Protein AF-A0A8F9RJJ6-F1 (afdb_monomer_lite)

Radius of gyration: 15.93 Å; chains: 1; bounding box: 39×35×40 Å

Sequence (168 aa):
MYDYKKVDDFIEKAEKISKEKNREEAFDLITSDLASLDKKYLNECIGALNFIQYEKTLEWIEENCEKITDISLSWGHLAAVSKFDWQRAEKWLDSKRPLSLVALDALDFCTTKGARLNQSLMMRKIRPSLLNNPGEEIIAVKISQYQLIDNTPRVKKVVDKIIQSIFN

pLDDT: mean 91.93, std 7.29, range [60.22, 98.0]

Secondary structure (DSSP, 8-state):
---HHHHHHHHHHHHHHHHHS-HHHHHHHHHHHHHTS-GGGHHHHGGGGGGT--THHHHHHHHHGGG-SS--HHHHHHHHHTT-BHHHHHHHHHS-TTHHHHHHHHHHHHH--S--TTS-HHHHHH----BT---HHHHHHHHHHHHHH---HHHHHHHHHHHHHHH-

Foldseek 3Di:
DDDVVVLVVLLVVLLVLLVPDALVSSVVVNVVVLVPDDLVCNLSNVLSNLSNLALVVLVVCVVPQVVHPDHDLSLLVNCLSNQAADVLLLVQLVDDPPSVVSSLSVLLQALADDDPPVDDPSSVVSSGHHHPDPALVVVLVSLVVSCVVVVDPSSVVSSVSSNVSSPD

Structure (mmCIF, N/CA/C/O backbone):
data_AF-A0A8F9RJJ6-F1
#
_entry.id   AF-A0A8F9RJJ6-F1
#
loop_
_atom_site.group_PDB
_atom_site.id
_atom_site.type_symbol
_atom_site.label_atom_id
_atom_site.label_alt_id
_atom_site.label_comp_id
_atom_site.label_asym_id
_atom_site.label_entity_id
_atom_site.label_seq_id
_atom_site.pdbx_PDB_ins_code
_atom_site.Cartn_x
_atom_site.Cartn_y
_atom_site.Cartn_z
_atom_site.occupancy
_atom_site.B_iso_or_equiv
_atom_site.auth_seq_id
_atom_site.auth_comp_id
_atom_site.auth_asym_id
_atom_site.auth_atom_id
_atom_site.pdbx_PDB_model_num
ATOM 1 N N . MET A 1 1 ? 20.858 -16.873 2.637 1.00 79.88 1 MET A N 1
ATOM 2 C CA . MET A 1 1 ? 21.443 -15.541 2.901 1.00 79.88 1 MET A CA 1
ATOM 3 C C . MET A 1 1 ? 20.593 -14.481 2.206 1.00 79.88 1 MET A C 1
ATOM 5 O O . MET A 1 1 ? 20.020 -14.783 1.158 1.00 79.88 1 MET A O 1
ATOM 9 N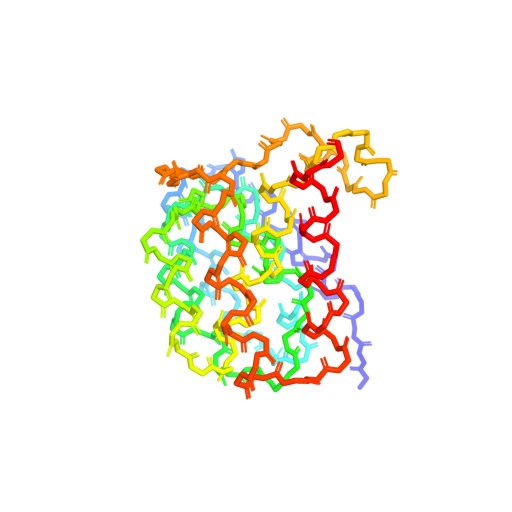 N . TYR A 1 2 ? 20.412 -13.316 2.830 1.00 87.12 2 TYR A N 1
ATOM 10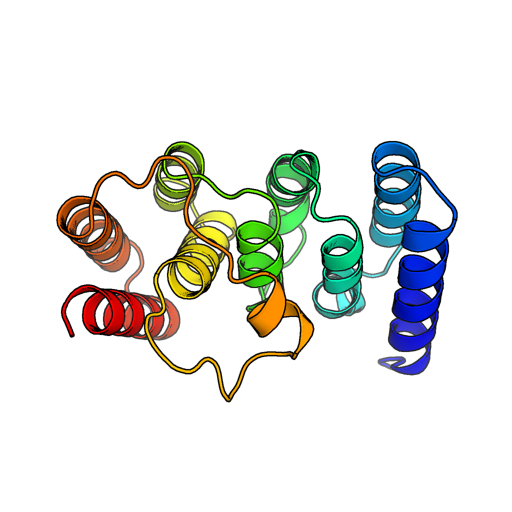 C CA . TYR A 1 2 ? 19.767 -12.158 2.204 1.00 87.12 2 TYR A CA 1
ATOM 11 C C . TYR A 1 2 ? 20.809 -11.427 1.352 1.00 87.12 2 TYR A C 1
ATOM 13 O O . TYR A 1 2 ? 21.955 -11.310 1.780 1.00 87.12 2 TYR A O 1
ATOM 21 N N . ASP A 1 3 ? 20.427 -10.992 0.155 1.00 92.94 3 ASP A N 1
ATOM 22 C CA . ASP A 1 3 ? 21.331 -10.331 -0.791 1.00 92.94 3 ASP A CA 1
ATOM 23 C C . ASP A 1 3 ? 20.836 -8.906 -1.031 1.00 92.94 3 ASP A C 1
ATOM 25 O O . ASP A 1 3 ? 19.852 -8.701 -1.738 1.00 92.94 3 ASP A O 1
ATOM 29 N N . TYR A 1 4 ? 21.493 -7.941 -0.390 1.00 91.81 4 TYR A N 1
ATOM 30 C CA . TYR A 1 4 ? 21.150 -6.526 -0.520 1.00 91.81 4 TYR A CA 1
ATOM 31 C C . TYR A 1 4 ? 21.459 -5.990 -1.916 1.00 91.81 4 TYR A C 1
ATOM 33 O O . TYR A 1 4 ? 20.679 -5.203 -2.440 1.00 91.81 4 TYR A O 1
ATOM 41 N N . LYS A 1 5 ? 22.518 -6.493 -2.563 1.00 94.00 5 LYS A N 1
ATOM 42 C CA . LYS A 1 5 ? 22.880 -6.073 -3.916 1.00 94.00 5 LYS A CA 1
ATOM 43 C C . LYS A 1 5 ? 21.772 -6.420 -4.907 1.00 94.00 5 LYS A C 1
ATOM 45 O O . LYS A 1 5 ? 21.449 -5.619 -5.770 1.00 94.00 5 LYS A O 1
ATOM 50 N N . LYS A 1 6 ? 21.126 -7.577 -4.733 1.00 94.25 6 LYS A N 1
ATOM 51 C CA . LYS A 1 6 ? 19.969 -7.964 -5.553 1.00 94.25 6 LYS A CA 1
ATOM 52 C C . LYS A 1 6 ? 18.814 -6.959 -5.459 1.00 94.25 6 LYS A C 1
ATOM 54 O O . LYS A 1 6 ? 18.123 -6.754 -6.452 1.00 94.25 6 LYS A O 1
ATOM 59 N N . VAL A 1 7 ? 18.587 -6.364 -4.287 1.00 94.06 7 VAL A N 1
ATOM 60 C CA . VAL A 1 7 ? 17.561 -5.325 -4.109 1.00 94.06 7 VAL A CA 1
ATOM 61 C C . VAL A 1 7 ? 17.995 -4.037 -4.799 1.00 94.06 7 VAL A C 1
ATOM 63 O O . VAL A 1 7 ? 17.214 -3.483 -5.565 1.00 94.06 7 VAL A O 1
ATOM 66 N N . ASP A 1 8 ? 19.234 -3.598 -4.584 1.00 93.69 8 ASP A N 1
ATOM 67 C CA . ASP A 1 8 ? 19.759 -2.372 -5.194 1.00 93.69 8 ASP A CA 1
ATOM 68 C C . ASP A 1 8 ? 19.732 -2.456 -6.731 1.00 93.69 8 ASP A C 1
ATOM 70 O O . ASP A 1 8 ? 19.137 -1.597 -7.384 1.00 93.69 8 ASP A O 1
ATOM 74 N N . ASP A 1 9 ? 20.242 -3.554 -7.300 1.00 96.12 9 ASP A N 1
ATOM 75 C CA . ASP A 1 9 ? 20.232 -3.829 -8.742 1.00 96.12 9 ASP A CA 1
ATOM 76 C C . ASP A 1 9 ? 18.792 -3.813 -9.305 1.00 96.12 9 ASP A C 1
ATOM 78 O O . ASP A 1 9 ? 18.543 -3.334 -10.416 1.00 96.12 9 ASP A O 1
ATOM 82 N N . PHE A 1 10 ? 17.816 -4.321 -8.539 1.00 96.69 10 PHE A N 1
ATOM 83 C CA . PHE A 1 10 ? 16.404 -4.300 -8.924 1.00 96.69 10 PHE A CA 1
ATOM 84 C C . PHE A 1 10 ? 15.843 -2.875 -8.954 1.00 96.69 10 PHE A C 1
ATOM 86 O O . PHE A 1 10 ? 15.181 -2.491 -9.922 1.00 96.69 10 PHE A O 1
ATOM 93 N N . ILE A 1 11 ? 16.097 -2.085 -7.907 1.00 95.12 11 ILE A N 1
ATOM 94 C CA . ILE A 1 11 ? 15.610 -0.706 -7.802 1.00 95.12 11 ILE A CA 1
ATOM 95 C C . ILE A 1 11 ? 16.218 0.164 -8.908 1.00 95.12 11 ILE A C 1
ATOM 97 O O . ILE A 1 11 ? 15.480 0.901 -9.563 1.00 95.12 11 ILE A O 1
ATOM 101 N N . GLU A 1 12 ? 17.519 0.035 -9.179 1.00 95.50 12 GLU A N 1
ATOM 102 C CA . GLU A 1 12 ? 18.195 0.751 -10.268 1.00 95.50 12 GLU A CA 1
ATOM 103 C C . GLU A 1 12 ? 17.607 0.389 -11.640 1.00 95.50 12 GLU A C 1
ATOM 105 O O . GLU A 1 12 ? 17.311 1.271 -12.457 1.00 95.50 12 GLU A O 1
ATOM 110 N N . LYS A 1 13 ? 17.374 -0.909 -11.890 1.00 97.00 13 LYS A N 1
ATOM 111 C CA . LYS A 1 13 ? 16.722 -1.383 -13.118 1.00 97.00 13 LYS A CA 1
ATOM 112 C C . LYS A 1 13 ? 15.322 -0.786 -13.266 1.00 97.00 13 LYS A C 1
ATOM 114 O O . LYS A 1 13 ? 14.983 -0.295 -14.344 1.00 97.00 13 LYS A O 1
ATOM 119 N N . ALA A 1 14 ? 14.514 -0.814 -12.210 1.00 96.56 14 ALA A N 1
ATOM 120 C CA . ALA A 1 14 ? 13.155 -0.289 -12.243 1.00 96.56 14 ALA A CA 1
ATOM 121 C C . ALA A 1 14 ? 13.121 1.230 -12.461 1.00 96.56 14 ALA A C 1
ATOM 123 O O . ALA A 1 14 ? 12.316 1.721 -13.254 1.00 96.56 14 ALA A O 1
ATOM 124 N N . GLU A 1 15 ? 14.027 1.977 -11.826 1.00 95.25 15 GLU A N 1
ATOM 125 C CA . GLU A 1 15 ? 14.146 3.417 -12.051 1.00 95.25 15 GLU A CA 1
ATOM 126 C C . GLU A 1 15 ? 14.477 3.710 -13.521 1.00 95.25 15 GLU A C 1
ATOM 128 O O . GLU A 1 15 ? 13.851 4.573 -14.140 1.00 95.25 15 GLU A O 1
ATOM 133 N N . LYS A 1 16 ? 15.408 2.955 -14.118 1.00 96.81 16 LYS A N 1
ATOM 134 C CA . LYS A 1 16 ? 15.741 3.076 -15.543 1.00 96.81 16 LYS A CA 1
ATOM 135 C C . LYS A 1 16 ? 14.534 2.783 -16.439 1.00 96.81 16 LYS A C 1
ATOM 137 O O . LYS A 1 16 ? 14.208 3.604 -17.295 1.00 96.81 16 LYS A O 1
ATOM 142 N N . ILE A 1 17 ? 13.833 1.670 -16.204 1.00 97.56 17 ILE A N 1
ATOM 143 C CA . ILE A 1 17 ? 12.626 1.298 -16.962 1.00 97.56 17 ILE A CA 1
ATOM 144 C C . ILE A 1 17 ? 11.584 2.420 -16.898 1.00 97.56 17 ILE A C 1
ATOM 146 O O . ILE A 1 17 ? 11.037 2.799 -17.931 1.00 97.56 17 ILE A O 1
ATOM 150 N N . SER A 1 18 ? 11.361 3.004 -15.717 1.00 95.31 18 SER A N 1
ATOM 151 C CA . SER A 1 18 ? 10.373 4.076 -15.532 1.00 95.31 18 SER A CA 1
ATOM 152 C C . SER A 1 18 ? 10.689 5.362 -16.308 1.00 95.31 18 SER A C 1
ATOM 154 O O . SER A 1 18 ? 9.781 6.137 -16.599 1.00 95.31 18 SER A O 1
ATOM 156 N N . LYS A 1 19 ? 11.964 5.593 -16.653 1.00 95.31 19 LYS A N 1
ATOM 157 C CA . LYS A 1 19 ? 12.415 6.750 -17.443 1.00 95.31 19 LYS A CA 1
ATOM 158 C C . LYS A 1 19 ? 12.384 6.484 -18.947 1.00 95.31 19 LYS A C 1
ATOM 160 O O . LYS A 1 19 ? 12.221 7.421 -19.721 1.00 95.31 19 LYS A O 1
ATOM 165 N N . GLU A 1 20 ? 12.585 5.235 -19.360 1.00 97.19 20 GLU A N 1
ATOM 166 C CA . GLU A 1 20 ? 12.726 4.854 -20.773 1.00 97.19 20 GLU A CA 1
ATOM 167 C C . GLU A 1 20 ? 11.414 4.396 -21.415 1.00 97.19 20 GLU A C 1
ATOM 169 O O . GLU A 1 20 ? 11.281 4.429 -22.640 1.00 97.19 20 GLU A O 1
ATOM 174 N N . LYS A 1 21 ? 10.460 3.927 -20.608 1.00 96.56 21 LYS A N 1
ATOM 175 C CA . LYS A 1 21 ? 9.197 3.343 -21.064 1.00 96.56 21 LYS A CA 1
ATOM 176 C C . LYS A 1 21 ? 8.017 4.223 -20.692 1.00 96.56 21 LYS A C 1
ATOM 178 O O . LYS A 1 21 ? 8.080 5.026 -19.763 1.00 96.56 21 LYS A O 1
ATOM 183 N N . ASN A 1 22 ? 6.913 4.057 -21.419 1.00 96.19 22 ASN A N 1
ATOM 184 C CA . ASN A 1 22 ? 5.656 4.642 -20.975 1.00 96.19 22 ASN A CA 1
ATOM 185 C C . ASN A 1 22 ? 5.162 3.934 -19.701 1.00 96.19 22 ASN A C 1
ATOM 187 O O . ASN A 1 22 ? 5.632 2.861 -19.326 1.00 96.19 22 ASN A O 1
ATOM 191 N N . ARG A 1 23 ? 4.199 4.566 -19.032 1.00 94.31 23 ARG A N 1
ATOM 192 C CA . ARG A 1 23 ? 3.710 4.160 -17.713 1.00 94.31 23 ARG A CA 1
ATOM 193 C C . ARG A 1 23 ? 3.179 2.721 -17.660 1.00 94.31 23 ARG A C 1
ATOM 195 O O . ARG A 1 23 ? 3.413 2.038 -16.671 1.00 94.31 23 ARG A O 1
ATOM 202 N N . GLU A 1 24 ? 2.465 2.288 -18.696 1.00 96.56 24 GLU A N 1
ATOM 203 C CA . GLU A 1 24 ? 1.861 0.952 -18.760 1.00 96.56 24 GLU A CA 1
ATOM 204 C C . GLU A 1 24 ? 2.923 -0.118 -19.026 1.00 96.56 24 GLU A C 1
ATOM 206 O O . GLU A 1 24 ? 3.050 -1.054 -18.245 1.00 96.56 24 GLU A O 1
ATOM 211 N N . GLU A 1 25 ? 3.780 0.088 -20.029 1.00 97.12 25 GLU A N 1
ATOM 212 C CA . GLU A 1 25 ? 4.895 -0.824 -20.316 1.00 97.12 25 GLU A CA 1
ATOM 213 C C . GLU A 1 25 ? 5.854 -0.963 -19.126 1.00 97.12 25 GLU A C 1
ATOM 215 O O . GLU A 1 25 ? 6.307 -2.062 -18.807 1.00 97.12 25 GLU A O 1
ATOM 220 N N . ALA A 1 26 ? 6.171 0.148 -18.452 1.00 97.62 26 ALA A N 1
ATOM 221 C CA . ALA A 1 26 ? 7.017 0.131 -17.264 1.00 97.62 26 ALA A CA 1
ATOM 222 C C . ALA A 1 26 ? 6.389 -0.701 -16.140 1.00 97.62 26 ALA A C 1
ATOM 224 O O . ALA A 1 26 ? 7.084 -1.476 -15.481 1.00 97.62 26 ALA A O 1
ATOM 225 N N . PHE A 1 27 ? 5.081 -0.543 -15.928 1.00 97.56 27 PHE A N 1
ATOM 226 C CA . PHE A 1 27 ? 4.338 -1.279 -14.916 1.00 97.56 27 PHE A CA 1
ATOM 227 C C . PHE A 1 27 ? 4.340 -2.779 -15.199 1.00 97.56 27 PHE A C 1
ATOM 229 O O . PHE A 1 27 ? 4.682 -3.558 -14.310 1.00 97.56 27 PHE A O 1
ATOM 236 N N . ASP A 1 28 ? 4.042 -3.180 -16.432 1.00 97.62 28 ASP A N 1
ATOM 237 C CA . ASP A 1 28 ? 4.000 -4.590 -16.819 1.00 97.62 28 ASP A CA 1
ATOM 238 C C . ASP A 1 28 ? 5.375 -5.257 -16.655 1.00 97.62 28 ASP A C 1
ATOM 240 O O . ASP A 1 28 ? 5.485 -6.345 -16.087 1.00 97.62 28 ASP A O 1
ATOM 244 N N . LEU A 1 29 ? 6.453 -4.580 -17.068 1.00 97.88 29 LEU A N 1
ATOM 245 C CA . LEU A 1 29 ? 7.817 -5.093 -16.911 1.00 97.88 29 LEU A CA 1
ATOM 246 C C . LEU A 1 29 ? 8.216 -5.239 -15.437 1.00 97.88 29 LEU A C 1
ATOM 248 O O . LEU A 1 29 ? 8.705 -6.293 -15.030 1.00 97.88 29 LEU A O 1
ATOM 252 N N . ILE A 1 30 ? 7.994 -4.200 -14.627 1.00 97.69 30 ILE A N 1
ATOM 253 C CA . ILE A 1 30 ? 8.402 -4.205 -13.216 1.00 97.69 30 ILE A CA 1
ATOM 254 C C . ILE A 1 30 ? 7.569 -5.212 -12.418 1.00 97.69 30 ILE A C 1
ATOM 256 O O . ILE A 1 30 ? 8.123 -5.946 -11.604 1.00 97.69 30 ILE A O 1
ATOM 260 N N . THR A 1 31 ? 6.258 -5.303 -12.653 1.00 97.12 31 THR A N 1
ATOM 261 C CA . THR A 1 31 ? 5.402 -6.284 -11.963 1.00 97.12 31 THR A CA 1
ATOM 262 C C . THR A 1 31 ? 5.707 -7.722 -12.378 1.00 97.12 31 THR A C 1
ATOM 264 O O . THR A 1 31 ? 5.705 -8.604 -11.516 1.00 97.12 31 THR A O 1
ATOM 267 N N . SER A 1 32 ? 6.051 -7.965 -13.647 1.00 96.75 32 SER A N 1
ATOM 268 C CA . SER A 1 32 ? 6.556 -9.265 -14.106 1.00 96.75 32 SER A CA 1
ATOM 269 C C . SER A 1 32 ? 7.863 -9.639 -13.404 1.00 96.75 32 SER A C 1
ATOM 271 O O . SER A 1 32 ? 8.019 -10.773 -12.947 1.00 96.75 32 SER A O 1
ATOM 273 N N . ASP A 1 33 ? 8.796 -8.692 -13.268 1.00 96.12 33 ASP A N 1
ATOM 274 C CA . ASP A 1 33 ? 10.039 -8.928 -12.534 1.00 96.12 33 ASP A CA 1
ATOM 275 C C . ASP A 1 33 ? 9.758 -9.206 -11.043 1.00 96.12 33 ASP A C 1
ATOM 277 O O . ASP A 1 33 ? 10.296 -10.170 -10.496 1.00 96.12 33 ASP A O 1
ATOM 281 N N . LEU A 1 34 ? 8.874 -8.433 -10.392 1.00 95.56 34 LEU A N 1
ATOM 282 C CA . LEU A 1 34 ? 8.456 -8.653 -8.996 1.00 95.56 34 LEU A CA 1
ATOM 283 C C . LEU A 1 34 ? 7.855 -10.047 -8.785 1.00 95.56 34 LEU A C 1
ATOM 285 O O . LEU A 1 34 ? 8.153 -10.694 -7.783 1.00 95.56 34 LEU A O 1
ATOM 289 N N . ALA A 1 35 ? 7.039 -10.529 -9.725 1.00 93.12 35 ALA A N 1
ATOM 290 C CA . ALA A 1 35 ? 6.418 -11.850 -9.651 1.00 93.12 35 ALA A CA 1
ATOM 291 C C . ALA A 1 35 ? 7.443 -13.000 -9.683 1.00 93.12 35 ALA A C 1
ATOM 293 O O . ALA A 1 35 ? 7.158 -14.088 -9.183 1.00 93.12 35 ALA A O 1
ATOM 294 N N . SER A 1 36 ? 8.634 -12.758 -10.240 1.00 92.75 36 SER A N 1
ATOM 295 C CA . SER A 1 36 ? 9.733 -13.729 -10.292 1.00 92.75 36 SER A CA 1
ATOM 296 C C . SER A 1 36 ? 10.634 -13.724 -9.048 1.00 92.75 36 SER A C 1
ATOM 298 O O . SER A 1 36 ? 11.478 -14.609 -8.893 1.00 92.75 36 SER A O 1
ATOM 300 N N . LEU A 1 37 ? 10.488 -12.735 -8.157 1.00 92.00 37 LEU A N 1
ATOM 301 C CA . LEU A 1 37 ? 11.311 -12.622 -6.956 1.00 92.00 37 LEU A CA 1
ATOM 302 C C . LEU A 1 37 ? 10.889 -13.614 -5.869 1.00 92.00 37 LEU A C 1
ATOM 304 O O . LEU A 1 37 ? 9.708 -13.880 -5.644 1.00 92.00 37 LEU A O 1
ATOM 308 N N . ASP A 1 38 ? 11.872 -14.076 -5.092 1.00 90.38 38 ASP A N 1
ATOM 309 C CA . ASP A 1 38 ? 11.576 -14.738 -3.825 1.00 90.38 38 ASP A CA 1
ATOM 310 C C . ASP A 1 38 ? 10.827 -13.770 -2.901 1.00 90.38 38 ASP A C 1
ATOM 312 O O . ASP A 1 38 ? 11.235 -12.618 -2.728 1.00 90.38 38 ASP A O 1
ATOM 316 N N . LYS A 1 39 ? 9.805 -14.278 -2.205 1.00 88.12 39 LYS A N 1
ATOM 317 C CA . LYS A 1 39 ? 8.964 -13.503 -1.273 1.00 88.12 39 LYS A CA 1
ATOM 318 C C . LYS A 1 39 ? 9.754 -12.666 -0.265 1.00 88.12 39 LYS A C 1
ATOM 320 O O . LYS A 1 39 ? 9.311 -11.587 0.109 1.00 88.12 39 LYS A O 1
ATOM 325 N N . LYS A 1 40 ? 10.927 -13.153 0.155 1.00 89.81 40 LYS A N 1
ATOM 326 C CA . LYS A 1 40 ? 11.804 -12.477 1.122 1.00 89.81 40 LYS A CA 1
ATOM 327 C C . LYS A 1 40 ? 12.343 -11.123 0.644 1.00 89.81 40 LYS A C 1
ATOM 329 O O . LYS A 1 40 ? 12.828 -10.396 1.488 1.00 89.81 40 LYS A O 1
ATOM 334 N N . TYR A 1 41 ? 12.303 -10.826 -0.658 1.00 91.50 41 TYR A N 1
ATOM 335 C CA . TYR A 1 41 ? 12.734 -9.541 -1.232 1.00 91.50 41 TYR A CA 1
ATOM 336 C C . TYR A 1 41 ? 11.563 -8.626 -1.600 1.00 91.50 41 TYR A C 1
ATOM 338 O O . TYR A 1 41 ? 11.776 -7.493 -2.033 1.00 91.50 41 TYR A O 1
ATOM 346 N N . LEU A 1 42 ? 10.326 -9.135 -1.536 1.00 90.81 42 LEU A N 1
ATOM 347 C CA . LEU A 1 42 ? 9.188 -8.440 -2.126 1.00 90.81 42 LEU A CA 1
ATOM 348 C C . LEU A 1 42 ? 8.909 -7.127 -1.388 1.00 90.81 42 LEU A C 1
ATOM 350 O O . LEU A 1 42 ? 8.714 -6.104 -2.035 1.00 90.81 42 LEU A O 1
ATOM 354 N N . ASN A 1 43 ? 8.963 -7.137 -0.053 1.00 89.88 43 ASN A N 1
ATOM 355 C CA . ASN A 1 43 ? 8.720 -5.959 0.787 1.00 89.88 43 ASN A CA 1
ATOM 356 C C . ASN A 1 43 ? 9.651 -4.780 0.462 1.00 89.88 43 ASN A C 1
ATOM 358 O O . ASN A 1 43 ? 9.233 -3.621 0.559 1.00 89.88 43 ASN A O 1
ATOM 362 N N . GLU A 1 44 ? 10.890 -5.069 0.075 1.00 89.94 44 GLU A N 1
ATOM 363 C CA . GLU A 1 44 ? 11.907 -4.091 -0.292 1.00 89.94 44 GLU A CA 1
ATOM 364 C C . GLU A 1 44 ? 11.797 -3.676 -1.764 1.00 89.94 44 GLU A C 1
ATOM 366 O O . GLU A 1 44 ? 11.934 -2.495 -2.082 1.00 89.94 44 GLU A O 1
ATOM 371 N N . CYS A 1 45 ? 11.488 -4.617 -2.661 1.00 93.56 45 CYS A N 1
ATOM 372 C CA . CYS A 1 45 ? 11.449 -4.359 -4.102 1.00 93.56 45 CYS A CA 1
ATOM 373 C C . CYS A 1 45 ? 10.147 -3.696 -4.573 1.00 93.56 45 CYS A C 1
ATOM 375 O O . CYS A 1 45 ? 10.176 -2.971 -5.565 1.00 93.56 45 CYS A O 1
ATOM 377 N N . ILE A 1 46 ? 9.015 -3.857 -3.867 1.00 93.81 46 ILE A N 1
ATOM 378 C CA . ILE A 1 46 ? 7.744 -3.211 -4.258 1.00 93.81 46 ILE A CA 1
ATOM 379 C C . ILE A 1 46 ? 7.845 -1.683 -4.335 1.00 93.81 46 ILE A C 1
ATOM 381 O O . ILE A 1 46 ? 7.088 -1.045 -5.065 1.00 93.81 46 ILE A O 1
ATOM 385 N N . GLY A 1 47 ? 8.807 -1.086 -3.621 1.00 89.06 47 GLY A N 1
ATOM 386 C CA . GLY A 1 47 ? 9.071 0.347 -3.670 1.00 89.06 47 GLY A CA 1
ATOM 387 C C . GLY A 1 47 ? 9.426 0.852 -5.073 1.00 89.06 47 GLY A C 1
ATOM 388 O O . GLY A 1 47 ? 9.230 2.033 -5.343 1.00 89.06 47 GLY A O 1
ATOM 389 N N . ALA A 1 48 ? 9.869 -0.029 -5.975 1.00 93.00 48 ALA A N 1
ATOM 390 C CA . ALA A 1 48 ? 10.105 0.268 -7.385 1.00 93.00 48 ALA A CA 1
ATOM 391 C C . ALA A 1 48 ? 8.865 0.818 -8.108 1.00 93.00 48 ALA A C 1
ATOM 393 O O . ALA A 1 48 ? 8.976 1.711 -8.946 1.00 93.00 48 ALA A O 1
ATOM 394 N N . LEU A 1 49 ? 7.669 0.335 -7.762 1.00 94.56 49 LEU A N 1
ATOM 395 C CA . LEU A 1 49 ? 6.426 0.786 -8.395 1.00 94.56 49 LEU A CA 1
ATOM 396 C C . LEU A 1 49 ? 6.100 2.255 -8.060 1.00 94.56 49 LEU A C 1
ATOM 398 O O . LEU A 1 49 ? 5.374 2.911 -8.811 1.00 94.56 49 LEU A O 1
ATOM 402 N N . ASN A 1 50 ? 6.716 2.824 -7.014 1.00 90.62 50 ASN A N 1
ATOM 403 C CA . ASN A 1 50 ? 6.588 4.248 -6.699 1.00 90.62 50 ASN A CA 1
ATOM 404 C C . ASN A 1 50 ? 7.085 5.141 -7.842 1.00 90.62 50 ASN A C 1
ATOM 406 O O . ASN A 1 50 ? 6.578 6.251 -7.986 1.00 90.62 50 ASN A O 1
ATOM 410 N N . PHE A 1 51 ? 8.052 4.699 -8.659 1.00 89.75 51 PHE A N 1
ATOM 411 C CA . PHE A 1 51 ? 8.549 5.492 -9.792 1.00 89.75 51 PHE A CA 1
ATOM 412 C C . PHE A 1 51 ? 7.477 5.744 -10.857 1.00 89.75 51 PHE A C 1
ATOM 414 O O . PHE A 1 51 ? 7.553 6.729 -11.587 1.00 89.75 51 PHE A O 1
ATOM 421 N N . ILE A 1 52 ? 6.467 4.876 -10.918 1.00 91.19 52 ILE A N 1
ATOM 422 C CA . ILE A 1 52 ? 5.460 4.854 -11.977 1.00 91.19 52 ILE A CA 1
ATOM 423 C C . ILE A 1 52 ? 4.202 5.644 -11.577 1.00 91.19 52 ILE A C 1
ATOM 425 O O . ILE A 1 52 ? 3.564 6.256 -12.434 1.00 91.19 52 ILE A O 1
ATOM 429 N N . GLN A 1 53 ? 3.848 5.646 -10.281 1.00 88.38 53 GLN A N 1
ATOM 430 C CA . GLN A 1 53 ? 2.656 6.319 -9.723 1.00 88.38 53 GLN A CA 1
ATOM 431 C C . GLN A 1 53 ? 1.377 5.997 -10.518 1.00 88.38 53 GLN A C 1
ATOM 433 O O . GLN A 1 53 ? 0.635 6.882 -10.961 1.00 88.38 53 GLN A O 1
ATOM 438 N N . TYR A 1 54 ? 1.151 4.706 -10.765 1.00 93.56 54 TYR A N 1
ATOM 439 C CA . TYR A 1 54 ? 0.084 4.231 -11.641 1.00 93.56 54 TYR A CA 1
ATOM 440 C C . TYR A 1 54 ? -1.071 3.629 -10.851 1.00 93.56 54 TYR A C 1
ATOM 442 O O . TYR A 1 54 ? -0.844 2.786 -9.989 1.00 93.56 54 TYR A O 1
ATOM 450 N N . GLU A 1 55 ? -2.302 4.016 -11.191 1.00 92.56 55 GLU A N 1
ATOM 451 C CA . GLU A 1 55 ? -3.529 3.508 -10.570 1.00 92.56 55 GLU A CA 1
ATOM 452 C C . GLU A 1 55 ? -3.612 1.974 -10.543 1.00 92.56 55 GLU A C 1
ATOM 454 O O . GLU A 1 55 ? -3.955 1.440 -9.492 1.00 92.56 55 GLU A O 1
ATOM 459 N N . LYS A 1 56 ? -3.175 1.282 -11.618 1.00 96.19 56 LYS A N 1
ATOM 460 C CA . LYS A 1 56 ? -3.162 -0.196 -11.715 1.00 96.19 56 LYS A CA 1
ATOM 461 C C . LYS A 1 56 ? -2.370 -0.894 -10.597 1.00 96.19 56 LYS A C 1
ATOM 463 O O . LYS A 1 56 ? -2.516 -2.091 -10.359 1.00 96.19 56 LYS A O 1
ATOM 468 N N . THR A 1 57 ? -1.515 -0.150 -9.898 1.00 96.75 57 THR A N 1
ATOM 469 C CA . THR A 1 57 ? -0.780 -0.642 -8.730 1.00 96.75 57 THR A CA 1
ATOM 470 C C . THR A 1 57 ? -1.715 -1.044 -7.595 1.00 96.75 57 THR A C 1
ATOM 472 O O . THR A 1 57 ? -1.394 -1.960 -6.846 1.00 96.75 57 THR A O 1
ATOM 475 N N . LEU A 1 58 ? -2.870 -0.391 -7.455 1.00 97.12 58 LEU A N 1
ATOM 476 C CA . LEU A 1 58 ? -3.821 -0.708 -6.396 1.00 97.12 58 LEU A CA 1
ATOM 477 C C . LEU A 1 58 ? -4.469 -2.079 -6.624 1.00 97.12 58 LEU A C 1
ATOM 479 O O . LEU A 1 58 ? -4.533 -2.868 -5.687 1.00 97.12 58 LEU A O 1
ATOM 483 N N . GLU A 1 59 ? -4.863 -2.400 -7.860 1.00 96.94 59 GLU A N 1
ATOM 484 C CA . GLU A 1 59 ? -5.329 -3.739 -8.244 1.00 96.94 59 GLU A CA 1
ATOM 485 C C . GLU A 1 59 ? -4.223 -4.782 -8.030 1.00 96.94 59 GLU A C 1
ATOM 487 O O . GLU A 1 59 ? -4.457 -5.837 -7.443 1.00 96.94 59 GLU A O 1
ATOM 492 N N . TRP A 1 60 ? -2.982 -4.458 -8.401 1.00 96.69 60 TRP A N 1
ATOM 493 C CA . TRP A 1 60 ? -1.853 -5.358 -8.163 1.00 96.69 60 TRP A CA 1
ATOM 494 C C . TRP A 1 60 ? -1.616 -5.626 -6.670 1.00 96.69 60 TRP A C 1
ATOM 496 O O . TRP A 1 60 ? -1.321 -6.761 -6.292 1.00 96.69 60 TRP A O 1
ATOM 506 N N . ILE A 1 61 ? -1.772 -4.624 -5.798 1.00 96.69 61 ILE A N 1
ATOM 507 C CA . ILE A 1 61 ? -1.705 -4.815 -4.341 1.00 96.69 61 ILE A CA 1
ATOM 508 C C . ILE A 1 61 ? -2.799 -5.784 -3.877 1.00 96.69 61 ILE A C 1
ATOM 510 O O . ILE A 1 61 ? -2.492 -6.702 -3.112 1.00 96.69 61 ILE A O 1
ATOM 514 N N . GLU A 1 62 ? -4.038 -5.615 -4.351 1.00 96.31 62 GLU A N 1
ATOM 515 C CA . GLU A 1 62 ? -5.173 -6.498 -4.029 1.00 96.31 62 GLU A CA 1
ATOM 516 C C . GLU A 1 62 ? -4.863 -7.965 -4.369 1.00 96.31 62 GLU A C 1
ATOM 518 O O . GLU A 1 62 ? -5.115 -8.851 -3.557 1.00 96.31 62 GLU A O 1
ATOM 523 N N . GLU A 1 63 ? -4.227 -8.222 -5.512 1.00 94.50 63 GLU A N 1
ATOM 524 C CA . GLU A 1 63 ? -3.903 -9.575 -5.985 1.00 94.50 63 GLU A CA 1
ATOM 525 C C . GLU A 1 63 ? -2.666 -10.212 -5.322 1.00 94.50 63 GLU A C 1
ATOM 527 O O . GLU A 1 63 ? -2.479 -11.434 -5.370 1.00 94.50 63 GLU A O 1
ATOM 532 N N . ASN A 1 64 ? -1.765 -9.403 -4.753 1.00 93.19 64 ASN A N 1
ATOM 533 C CA . ASN A 1 64 ? -0.433 -9.873 -4.356 1.00 93.19 64 ASN A CA 1
ATOM 534 C C . ASN A 1 64 ? -0.131 -9.761 -2.862 1.00 93.19 64 ASN A C 1
ATOM 536 O O . ASN A 1 64 ? 0.709 -10.522 -2.376 1.00 93.19 64 ASN A O 1
ATOM 540 N N . CYS A 1 65 ? -0.793 -8.874 -2.117 1.00 90.88 65 CYS A N 1
ATOM 541 C CA . CYS A 1 65 ? -0.454 -8.647 -0.710 1.00 90.88 65 CYS A CA 1
ATOM 542 C C . CYS A 1 65 ? -0.672 -9.892 0.172 1.00 90.88 65 CYS A C 1
ATOM 544 O O . CYS A 1 65 ? 0.109 -10.129 1.091 1.00 90.88 65 CYS A O 1
ATOM 546 N N . GLU A 1 66 ? -1.655 -10.745 -0.140 1.00 88.00 66 GLU A N 1
ATOM 547 C CA . GLU A 1 66 ? -1.924 -11.990 0.603 1.00 88.00 66 GLU A CA 1
ATOM 548 C C . GLU A 1 66 ? -0.776 -13.006 0.525 1.00 88.00 66 GLU A C 1
ATOM 550 O O . GLU A 1 66 ? -0.664 -13.910 1.354 1.00 88.00 66 GLU A O 1
ATOM 555 N N . LYS A 1 67 ? 0.123 -12.860 -0.456 1.00 84.88 67 LYS A N 1
ATOM 556 C CA . LYS A 1 67 ? 1.272 -13.757 -0.631 1.00 84.88 67 LYS A CA 1
ATOM 557 C C . LYS A 1 67 ? 2.346 -13.541 0.442 1.00 84.88 67 LYS A C 1
ATOM 559 O O . LYS A 1 67 ? 3.229 -14.401 0.558 1.00 84.88 67 LYS A O 1
ATOM 564 N N . ILE A 1 68 ? 2.277 -12.435 1.190 1.00 84.62 68 ILE A N 1
ATOM 565 C CA . ILE A 1 68 ? 3.247 -11.996 2.197 1.00 84.62 68 ILE A CA 1
ATOM 566 C C . ILE A 1 68 ? 2.656 -12.111 3.603 1.00 84.62 68 ILE A C 1
ATOM 568 O O . ILE A 1 68 ? 1.551 -11.653 3.873 1.00 84.62 68 ILE A O 1
ATOM 572 N N . THR A 1 69 ? 3.420 -12.711 4.517 1.00 77.94 69 THR A N 1
ATOM 573 C CA . THR A 1 69 ? 3.006 -12.917 5.914 1.00 77.94 69 THR A CA 1
ATOM 574 C C . THR A 1 69 ? 3.085 -11.638 6.741 1.00 77.94 69 THR A C 1
ATOM 576 O O . THR A 1 69 ? 2.206 -11.381 7.559 1.00 77.94 69 THR A O 1
ATOM 579 N N . ASP A 1 70 ? 4.106 -10.815 6.493 1.00 85.81 70 ASP A N 1
ATOM 580 C CA . ASP A 1 70 ? 4.399 -9.609 7.263 1.00 85.81 70 ASP A CA 1
ATOM 581 C C . ASP A 1 70 ? 4.442 -8.386 6.348 1.00 85.81 70 ASP A C 1
ATOM 583 O O . ASP A 1 70 ? 5.477 -8.034 5.777 1.00 85.81 70 ASP A O 1
ATOM 587 N N . ILE A 1 71 ? 3.288 -7.731 6.200 1.00 89.69 71 ILE A N 1
ATOM 588 C CA . ILE A 1 71 ? 3.173 -6.486 5.438 1.00 89.69 71 ILE A CA 1
ATOM 589 C C . ILE A 1 71 ? 3.971 -5.383 6.124 1.00 89.69 71 ILE A C 1
ATOM 591 O O . ILE A 1 71 ? 3.637 -4.944 7.229 1.00 89.69 71 ILE A O 1
ATOM 595 N N . SER A 1 72 ? 4.997 -4.892 5.444 1.00 90.25 72 SER A N 1
ATOM 596 C CA . SER A 1 72 ? 5.741 -3.694 5.823 1.00 90.25 72 SER A CA 1
ATOM 597 C C . SER A 1 72 ? 4.981 -2.411 5.469 1.00 90.25 72 SER A C 1
ATOM 599 O O . SER A 1 72 ? 4.102 -2.391 4.609 1.00 90.25 72 SER A O 1
ATOM 601 N N . LEU A 1 73 ? 5.397 -1.298 6.080 1.00 90.12 73 LEU A N 1
ATOM 602 C CA . LEU A 1 73 ? 4.905 0.055 5.773 1.00 90.12 73 LEU A CA 1
ATOM 603 C C . LEU A 1 73 ? 5.067 0.447 4.290 1.00 90.12 73 LEU A C 1
ATOM 605 O O . LEU A 1 73 ? 4.382 1.352 3.815 1.00 90.12 73 LEU A O 1
ATOM 609 N N . SER A 1 74 ? 5.967 -0.214 3.548 1.00 90.75 74 SER A N 1
ATOM 610 C CA . SER A 1 74 ? 6.186 0.042 2.118 1.00 90.75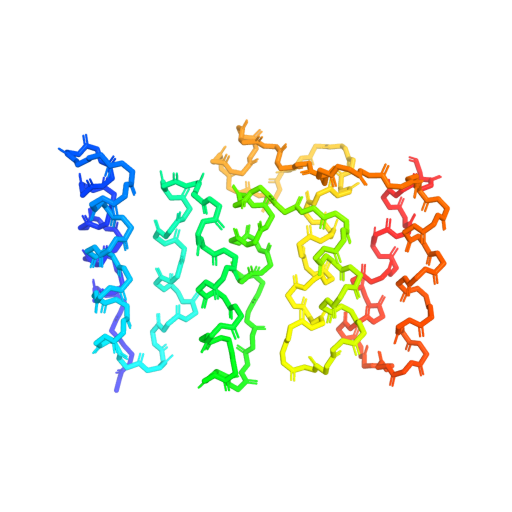 74 SER A CA 1
ATOM 611 C C . SER A 1 74 ? 4.949 -0.238 1.262 1.00 90.75 74 SER A C 1
ATOM 613 O O . SER A 1 74 ? 4.767 0.440 0.255 1.00 90.75 74 SER A O 1
ATOM 615 N N . TRP A 1 75 ? 4.064 -1.149 1.676 1.00 95.12 75 TRP A N 1
ATOM 616 C CA . TRP A 1 75 ? 2.808 -1.414 0.968 1.00 95.12 75 TRP A CA 1
ATOM 617 C C . TRP A 1 75 ? 1.817 -0.258 1.102 1.00 95.12 75 TRP A C 1
ATOM 619 O O . TRP A 1 75 ? 1.254 0.186 0.104 1.00 95.12 75 TRP A O 1
ATOM 629 N N . GLY A 1 76 ? 1.634 0.270 2.317 1.00 94.69 76 GLY A N 1
ATOM 630 C CA . GLY A 1 76 ? 0.787 1.445 2.539 1.00 94.69 76 GLY A CA 1
ATOM 631 C C . GLY A 1 76 ? 1.345 2.692 1.857 1.00 94.69 76 GLY A C 1
ATOM 632 O O . GLY A 1 76 ? 0.600 3.467 1.263 1.00 94.69 76 GLY A O 1
ATOM 633 N N . HIS A 1 77 ? 2.673 2.845 1.860 1.00 92.38 77 HIS A N 1
ATOM 634 C CA . HIS A 1 77 ? 3.356 3.877 1.084 1.00 92.38 77 HIS A CA 1
ATOM 635 C C . HIS A 1 77 ? 3.025 3.759 -0.410 1.00 92.38 77 HIS A C 1
ATOM 637 O O . HIS A 1 77 ? 2.599 4.741 -1.019 1.00 92.38 77 HIS A O 1
ATOM 643 N N . LEU A 1 78 ? 3.184 2.564 -0.982 1.00 94.81 78 LEU A N 1
ATOM 644 C CA . LEU A 1 78 ? 2.918 2.322 -2.393 1.00 94.81 78 LEU A CA 1
ATOM 645 C C . LEU A 1 78 ? 1.461 2.620 -2.756 1.00 94.81 78 LEU A C 1
ATOM 647 O O . LEU A 1 78 ? 1.202 3.291 -3.755 1.00 94.81 78 LEU A O 1
ATOM 651 N N . ALA A 1 79 ? 0.515 2.178 -1.925 1.00 96.19 79 ALA A N 1
ATOM 652 C CA . ALA A 1 79 ? -0.894 2.490 -2.112 1.00 96.19 79 ALA A CA 1
ATOM 653 C C . ALA A 1 79 ? -1.125 4.009 -2.113 1.00 96.19 79 ALA A C 1
ATOM 655 O O . ALA A 1 79 ? -1.670 4.536 -3.080 1.00 96.19 79 ALA A O 1
ATOM 656 N N . ALA A 1 80 ? -0.629 4.727 -1.098 1.00 94.44 80 ALA A N 1
ATOM 657 C CA . ALA A 1 80 ? -0.821 6.171 -0.956 1.00 94.44 80 ALA A CA 1
ATOM 658 C C . ALA A 1 80 ? -0.365 6.974 -2.188 1.00 94.44 80 ALA A C 1
ATOM 660 O 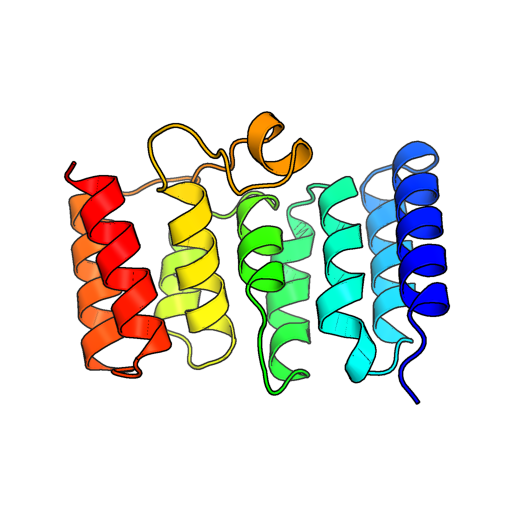O . ALA A 1 80 ? -1.033 7.929 -2.581 1.00 94.44 80 ALA A O 1
ATOM 661 N N . VAL A 1 81 ? 0.747 6.591 -2.826 1.00 93.12 81 VAL A N 1
ATOM 662 C CA . VAL A 1 81 ? 1.255 7.286 -4.027 1.00 93.12 81 VAL A CA 1
ATOM 663 C C . VAL A 1 81 ? 0.592 6.832 -5.333 1.00 93.12 81 VAL A C 1
ATOM 665 O O . VAL A 1 81 ? 0.798 7.458 -6.370 1.00 93.12 81 VAL A O 1
ATOM 668 N N . SER A 1 82 ? -0.227 5.780 -5.300 1.00 94.00 82 SER A N 1
ATOM 669 C CA . SER A 1 82 ? -0.851 5.164 -6.479 1.00 94.00 82 SER A CA 1
ATOM 670 C C . SER A 1 82 ? -2.303 5.605 -6.686 1.00 94.00 82 SER A C 1
ATOM 672 O O . SER A 1 82 ? -3.128 4.821 -7.141 1.00 94.00 82 SER A O 1
ATOM 674 N N . LYS A 1 83 ? -2.618 6.871 -6.370 1.00 91.69 83 LYS A N 1
ATOM 675 C CA . LYS A 1 83 ? -3.972 7.461 -6.467 1.00 91.69 83 LYS A CA 1
ATOM 676 C C . LYS A 1 83 ? -5.004 6.771 -5.566 1.00 91.69 83 LYS A C 1
ATOM 678 O O . LYS A 1 83 ? -6.112 6.464 -5.993 1.00 91.69 83 LYS A O 1
ATOM 683 N N . PHE A 1 84 ? -4.630 6.528 -4.313 1.00 96.44 84 PHE A N 1
ATOM 684 C CA . PHE A 1 84 ? -5.518 5.924 -3.324 1.00 96.44 84 PHE A CA 1
ATOM 685 C C . PHE A 1 84 ? -6.747 6.796 -3.046 1.00 96.44 84 PHE A C 1
ATOM 687 O O . PHE A 1 84 ? -6.616 7.998 -2.798 1.00 96.44 84 PHE A O 1
ATOM 694 N N . ASP A 1 85 ? -7.931 6.187 -3.058 1.00 96.56 85 ASP A N 1
ATOM 695 C CA . ASP A 1 85 ? -9.199 6.859 -2.789 1.00 96.56 85 ASP A CA 1
ATOM 696 C C . ASP A 1 85 ? -9.900 6.304 -1.545 1.00 96.56 85 ASP A C 1
ATOM 698 O O . ASP A 1 85 ? -9.555 5.243 -1.014 1.00 96.56 85 ASP A O 1
ATOM 702 N N . TRP A 1 86 ? -10.887 7.057 -1.061 1.00 97.62 86 TRP A N 1
ATOM 703 C CA . TRP A 1 86 ? -11.648 6.668 0.118 1.00 97.62 86 TRP A CA 1
ATOM 704 C C . TRP A 1 86 ? -12.457 5.384 -0.065 1.00 97.62 86 TRP A C 1
ATOM 706 O O . TRP A 1 86 ? -12.491 4.562 0.846 1.00 97.62 86 TRP A O 1
ATOM 716 N N . GLN A 1 87 ? -13.089 5.184 -1.223 1.00 97.38 87 GLN A N 1
ATOM 717 C CA . GLN A 1 87 ? -13.936 4.013 -1.455 1.00 97.38 87 GLN A CA 1
ATOM 718 C C . GLN A 1 87 ? -13.125 2.717 -1.331 1.00 97.38 87 GLN A C 1
ATOM 720 O O . GLN A 1 87 ? -13.569 1.735 -0.731 1.00 97.38 87 GLN A O 1
ATOM 725 N N . ARG A 1 88 ? -11.903 2.722 -1.863 1.00 98.00 88 ARG A N 1
ATOM 726 C CA . ARG A 1 88 ? -10.960 1.616 -1.755 1.00 98.00 88 ARG A CA 1
ATOM 727 C C . ARG A 1 88 ? -10.406 1.485 -0.340 1.00 98.00 88 ARG A C 1
ATOM 729 O O . ARG A 1 88 ? -10.316 0.362 0.148 1.00 98.00 88 ARG A O 1
ATOM 736 N N . ALA A 1 89 ? -10.103 2.593 0.340 1.00 97.94 89 ALA A N 1
ATOM 737 C CA . ALA A 1 89 ? -9.696 2.570 1.745 1.00 97.94 89 ALA A CA 1
ATOM 738 C C . ALA A 1 89 ? -10.755 1.911 2.638 1.00 97.94 89 ALA A C 1
ATOM 740 O O . ALA A 1 89 ? -10.429 1.018 3.416 1.00 97.94 89 ALA A O 1
ATOM 741 N N . GLU A 1 90 ? -12.020 2.296 2.480 1.00 97.81 90 GLU A N 1
ATOM 742 C CA . GLU A 1 90 ? -13.144 1.716 3.208 1.00 97.81 90 GLU A CA 1
ATOM 743 C C . GLU A 1 90 ? -13.278 0.215 2.927 1.00 97.81 90 GLU A C 1
ATOM 745 O O . GLU A 1 90 ? -13.277 -0.588 3.861 1.00 97.81 90 GLU A O 1
ATOM 750 N N . LYS A 1 91 ? -13.288 -0.176 1.646 1.00 97.94 91 LYS A N 1
ATOM 751 C CA . LYS A 1 91 ? -13.347 -1.584 1.226 1.00 97.94 91 LYS A CA 1
ATOM 752 C C . LYS A 1 91 ? -12.206 -2.412 1.825 1.00 97.94 91 LYS A C 1
ATOM 754 O O . LYS A 1 91 ? -12.420 -3.544 2.259 1.00 97.94 91 LYS A O 1
ATOM 759 N N . TRP A 1 92 ? -10.985 -1.882 1.827 1.00 97.81 92 TRP A N 1
ATOM 760 C CA . TRP A 1 92 ? -9.821 -2.576 2.375 1.00 97.81 92 TRP A CA 1
ATOM 761 C C . TRP A 1 92 ? -9.855 -2.647 3.906 1.00 97.81 92 TRP A C 1
ATOM 763 O O . TRP A 1 92 ? -9.445 -3.664 4.455 1.00 97.81 92 TRP A O 1
ATOM 773 N N . LEU A 1 93 ? -10.378 -1.631 4.602 1.00 97.25 93 LEU A N 1
ATOM 774 C CA . LEU A 1 93 ? -10.600 -1.675 6.055 1.00 97.25 93 LEU A CA 1
ATOM 775 C C . LEU A 1 93 ? -11.669 -2.701 6.452 1.00 97.25 93 LEU A C 1
ATOM 777 O O . LEU A 1 93 ? -11.511 -3.367 7.470 1.00 97.25 93 LEU A O 1
ATOM 781 N N . ASP A 1 94 ? -12.724 -2.858 5.650 1.00 96.38 94 ASP A N 1
ATOM 782 C CA . ASP A 1 94 ? -13.748 -3.896 5.856 1.00 96.38 94 ASP A CA 1
ATOM 783 C C . ASP A 1 94 ? -13.259 -5.301 5.479 1.00 96.38 94 ASP A C 1
ATOM 785 O O . ASP A 1 94 ? -13.852 -6.314 5.862 1.00 96.38 94 ASP A O 1
ATOM 789 N N . SER A 1 95 ? -12.154 -5.371 4.738 1.00 93.25 95 SER A N 1
ATOM 790 C CA . SER A 1 95 ? -11.456 -6.618 4.457 1.00 93.25 95 SER A CA 1
ATOM 791 C C . SER A 1 95 ? -10.615 -7.050 5.663 1.00 93.25 95 SER A C 1
ATOM 793 O O . SER A 1 95 ? -10.383 -6.310 6.617 1.00 93.25 95 SER A O 1
ATOM 795 N N . LYS A 1 96 ? -10.128 -8.291 5.641 1.00 88.31 96 LYS A N 1
ATOM 796 C CA . LYS A 1 96 ? -9.189 -8.773 6.661 1.00 88.31 96 LYS A CA 1
ATOM 797 C C . LYS A 1 96 ? -7.765 -8.318 6.336 1.00 88.31 96 LYS A C 1
ATOM 799 O O . LYS A 1 96 ? -7.480 -7.721 5.295 1.00 88.31 96 LYS A O 1
ATOM 804 N N . ARG A 1 97 ? -6.837 -8.673 7.223 1.00 92.88 97 ARG A N 1
ATOM 805 C CA . ARG A 1 97 ? -5.410 -8.643 6.900 1.00 92.88 97 ARG A CA 1
ATOM 806 C C . ARG A 1 97 ? -5.151 -9.492 5.644 1.00 92.88 97 ARG A C 1
ATOM 808 O O . ARG A 1 97 ? -5.732 -10.573 5.552 1.00 92.88 97 ARG A O 1
ATOM 815 N N . PRO A 1 98 ? -4.279 -9.039 4.731 1.00 94.94 98 PRO A N 1
ATOM 816 C CA . PRO A 1 98 ? -3.349 -7.923 4.912 1.00 94.94 98 PRO A CA 1
ATOM 817 C C . PRO A 1 98 ? -3.872 -6.543 4.485 1.00 94.94 98 PRO A C 1
ATOM 819 O O . PRO A 1 98 ? -3.316 -5.538 4.930 1.00 94.94 98 PRO A O 1
ATOM 822 N N . LEU A 1 99 ? -4.920 -6.475 3.658 1.00 96.75 99 LEU A N 1
ATOM 823 C CA . LEU A 1 99 ? -5.369 -5.234 3.011 1.00 96.75 99 LEU A CA 1
ATOM 824 C C . LEU A 1 99 ? -5.769 -4.136 3.992 1.00 96.75 99 LEU A C 1
ATOM 826 O O . LEU A 1 99 ? -5.432 -2.973 3.777 1.00 96.75 99 LEU A O 1
ATOM 830 N N . SER A 1 100 ? -6.401 -4.493 5.104 1.00 96.50 100 SER A N 1
ATOM 831 C CA . SER A 1 100 ? -6.775 -3.520 6.130 1.00 96.50 100 SER A CA 1
ATOM 832 C C . SER A 1 100 ? -5.569 -2.795 6.741 1.00 96.50 100 SER A C 1
ATOM 834 O O . SER A 1 100 ? -5.639 -1.599 7.024 1.00 96.50 100 SER A O 1
ATOM 836 N N . LEU A 1 101 ? -4.423 -3.475 6.882 1.00 96.38 101 LEU A N 1
ATOM 837 C CA . LEU A 1 101 ? -3.179 -2.848 7.343 1.00 96.38 101 LEU A CA 1
ATOM 838 C C . LEU A 1 101 ? -2.585 -1.933 6.273 1.00 96.38 101 LEU A C 1
ATOM 840 O O . LEU A 1 101 ? -2.111 -0.849 6.603 1.00 96.38 101 LEU A O 1
ATOM 844 N N . VAL A 1 102 ? -2.643 -2.345 5.003 1.00 97.25 102 VAL A N 1
ATOM 845 C CA . VAL A 1 102 ? -2.222 -1.496 3.880 1.00 97.25 102 VAL A CA 1
ATOM 846 C C . VAL A 1 102 ? -3.059 -0.216 3.846 1.00 97.25 102 VAL A C 1
ATOM 848 O O . VAL A 1 102 ? -2.499 0.866 3.689 1.00 97.25 102 VAL A O 1
ATOM 851 N N . ALA A 1 103 ? -4.374 -0.322 4.052 1.00 97.88 103 ALA A N 1
ATOM 852 C CA . ALA A 1 103 ? -5.280 0.820 4.085 1.00 97.88 103 ALA A CA 1
ATOM 853 C C . ALA A 1 103 ? -4.961 1.789 5.228 1.00 97.88 103 ALA A C 1
ATOM 855 O O . ALA A 1 103 ? -4.876 2.990 4.988 1.00 97.88 103 ALA A O 1
ATOM 856 N N . LEU A 1 104 ? -4.733 1.287 6.447 1.00 97.19 104 LEU A N 1
ATOM 857 C CA . LEU A 1 104 ? -4.344 2.127 7.585 1.00 97.19 104 LEU A CA 1
ATOM 858 C C . LEU A 1 104 ? -3.029 2.865 7.330 1.00 97.19 104 LEU A C 1
ATOM 860 O O . LEU A 1 104 ? -2.953 4.075 7.530 1.00 97.19 104 LEU A O 1
ATOM 864 N N . ASP A 1 105 ? -2.008 2.153 6.855 1.00 95.75 105 ASP A N 1
ATOM 865 C CA . ASP A 1 105 ? -0.708 2.755 6.567 1.00 95.75 105 ASP A CA 1
ATOM 866 C C . ASP A 1 105 ? -0.830 3.797 5.432 1.00 95.75 105 ASP A C 1
ATOM 868 O O . ASP A 1 105 ? -0.261 4.885 5.519 1.00 95.75 105 ASP A O 1
ATOM 872 N N . ALA A 1 106 ? -1.622 3.520 4.389 1.00 96.19 106 ALA A N 1
ATOM 873 C CA . ALA A 1 106 ? -1.883 4.467 3.304 1.00 96.19 106 ALA A CA 1
ATOM 874 C C . ALA A 1 106 ? -2.643 5.717 3.782 1.00 96.19 106 ALA A C 1
ATOM 876 O O . ALA A 1 106 ? -2.280 6.838 3.418 1.00 96.19 106 ALA A O 1
ATOM 877 N N . LEU A 1 107 ? -3.659 5.547 4.635 1.00 96.44 107 LEU A N 1
ATOM 878 C CA . LEU A 1 107 ? -4.402 6.650 5.248 1.00 96.44 107 LEU A CA 1
ATOM 879 C C . LEU A 1 107 ? -3.502 7.520 6.127 1.00 96.44 107 LEU A C 1
ATOM 881 O O . LEU A 1 107 ? -3.610 8.742 6.061 1.00 96.44 107 LEU A O 1
ATOM 885 N N . ASP A 1 108 ? -2.574 6.937 6.885 1.00 94.31 108 ASP A N 1
ATOM 886 C CA . ASP A 1 108 ? -1.559 7.689 7.636 1.00 94.31 108 ASP A CA 1
ATOM 887 C C . ASP A 1 108 ? -0.711 8.564 6.699 1.00 94.31 108 ASP A C 1
ATOM 889 O O . ASP A 1 108 ? -0.578 9.770 6.922 1.00 94.31 108 ASP A O 1
ATOM 893 N N . PHE A 1 109 ? -0.223 8.020 5.578 1.00 92.19 109 PHE A N 1
ATOM 894 C CA . PHE A 1 109 ? 0.521 8.811 4.586 1.00 92.19 109 PHE A CA 1
ATOM 895 C C . PHE A 1 109 ? -0.313 9.919 3.926 1.00 92.19 109 PHE A C 1
ATOM 897 O O . PHE A 1 109 ? 0.225 10.999 3.647 1.00 92.19 109 PHE A O 1
ATOM 904 N N . CYS A 1 110 ? -1.601 9.673 3.683 1.00 92.12 110 CYS A N 1
ATOM 905 C CA . CYS A 1 110 ? -2.505 10.624 3.039 1.00 92.12 110 CYS A CA 1
ATOM 906 C C . CYS A 1 110 ? -3.041 11.712 3.985 1.00 92.12 110 CYS A C 1
ATOM 908 O O . CYS A 1 110 ? -3.337 12.811 3.522 1.00 92.12 110 CYS A O 1
ATOM 910 N N . THR A 1 111 ? -3.164 11.430 5.287 1.00 87.00 111 THR A N 1
ATOM 911 C CA . THR A 1 111 ? -3.751 12.347 6.287 1.00 87.00 111 THR A CA 1
ATOM 912 C C . THR A 1 111 ? -2.712 13.062 7.154 1.00 87.00 111 THR A C 1
ATOM 914 O O . THR A 1 111 ? -3.047 14.049 7.804 1.00 87.00 111 THR A O 1
ATOM 917 N N . THR A 1 112 ? -1.440 12.636 7.140 1.00 81.44 112 THR A N 1
ATOM 918 C CA . THR A 1 112 ? -0.360 13.323 7.872 1.00 81.44 112 THR A CA 1
ATOM 919 C C . THR A 1 112 ? -0.258 14.801 7.456 1.00 81.44 112 THR A C 1
ATOM 921 O O . THR A 1 112 ? 0.169 15.115 6.332 1.00 81.44 112 THR A O 1
ATOM 924 N N . LYS A 1 113 ? -0.571 15.700 8.402 1.00 72.94 113 LYS A N 1
ATOM 925 C CA . LYS A 1 113 ? -0.352 17.154 8.333 1.00 72.94 113 LYS A CA 1
ATOM 926 C C . LYS A 1 113 ? 1.054 17.514 8.850 1.00 72.94 113 LYS A C 1
ATOM 928 O O . LYS A 1 113 ? 1.616 16.830 9.701 1.00 72.94 113 LYS A O 1
ATOM 933 N N . GLY A 1 114 ? 1.647 18.592 8.329 1.00 67.00 114 GLY A N 1
ATOM 934 C CA . GLY A 1 114 ? 2.934 19.126 8.805 1.00 67.00 114 GLY A CA 1
ATOM 935 C C . GLY A 1 114 ? 4.195 18.628 8.079 1.00 67.00 114 GLY A C 1
ATOM 936 O O . GLY A 1 114 ? 4.152 18.054 6.987 1.00 67.00 114 GLY A O 1
ATOM 937 N N . ALA A 1 115 ? 5.362 18.927 8.663 1.00 61.75 115 ALA A N 1
ATOM 938 C CA . ALA A 1 115 ? 6.658 18.674 8.039 1.00 61.75 115 ALA A CA 1
ATOM 939 C C . ALA A 1 115 ? 7.012 17.176 8.062 1.00 61.75 115 ALA A C 1
ATOM 941 O O . ALA A 1 115 ? 7.295 16.588 9.103 1.00 61.75 115 ALA A O 1
ATOM 942 N N . ARG A 1 116 ? 7.062 16.556 6.879 1.00 68.50 116 ARG A N 1
ATOM 943 C CA . ARG A 1 116 ? 7.369 15.129 6.662 1.00 68.50 116 ARG A CA 1
ATOM 944 C C . ARG A 1 116 ? 8.876 14.818 6.782 1.00 68.50 116 ARG A C 1
ATOM 946 O O . ARG A 1 116 ? 9.457 14.165 5.917 1.00 68.50 116 ARG A O 1
ATOM 953 N N . LEU A 1 117 ? 9.530 15.309 7.841 1.00 60.22 117 LEU A N 1
ATOM 954 C CA . LEU A 1 117 ? 10.996 15.306 8.020 1.00 60.22 117 LEU A CA 1
ATOM 955 C C . LEU A 1 117 ? 11.631 13.912 8.153 1.00 60.22 117 LEU A C 1
ATOM 957 O O . LEU A 1 117 ? 12.836 13.787 7.949 1.00 60.22 117 LEU A O 1
ATOM 961 N N . ASN A 1 118 ? 10.827 12.876 8.396 1.00 65.19 118 ASN A N 1
ATOM 962 C CA . ASN A 1 118 ? 11.272 11.479 8.464 1.00 65.19 118 ASN A CA 1
ATOM 963 C C . ASN A 1 118 ? 10.897 10.656 7.215 1.00 65.19 118 ASN A C 1
ATOM 965 O O . ASN A 1 118 ? 11.103 9.448 7.193 1.00 65.19 118 ASN A O 1
ATOM 969 N N . GLN A 1 119 ? 10.327 11.280 6.177 1.00 72.69 119 GLN A N 1
ATOM 970 C CA . GLN A 1 119 ? 9.970 10.605 4.922 1.00 72.69 119 GLN A CA 1
ATOM 971 C C . GLN A 1 119 ? 11.003 10.888 3.825 1.00 72.69 119 GLN A C 1
ATOM 973 O O . GLN A 1 119 ? 11.709 11.903 3.879 1.00 72.69 119 GLN A O 1
ATOM 978 N N . SER A 1 120 ? 11.072 10.011 2.816 1.00 73.69 120 SER A N 1
ATOM 979 C CA . SER A 1 120 ? 11.970 10.169 1.665 1.00 73.69 120 SER A CA 1
ATOM 980 C C . SER A 1 120 ? 11.704 11.479 0.909 1.00 73.69 120 SER A C 1
ATOM 982 O O . SER A 1 120 ? 10.593 12.016 0.926 1.00 73.69 120 SER A O 1
ATOM 984 N N . LEU A 1 121 ? 12.720 12.004 0.213 1.00 77.25 121 LEU A N 1
ATOM 985 C CA . LEU A 1 121 ? 12.573 13.218 -0.605 1.00 77.25 121 LEU A CA 1
ATOM 986 C C . LEU A 1 121 ? 11.457 13.078 -1.647 1.00 77.25 121 LEU A C 1
ATOM 988 O O . LEU A 1 121 ? 10.713 14.027 -1.880 1.00 77.25 121 LEU A O 1
ATOM 992 N N . MET A 1 122 ? 11.322 11.891 -2.239 1.00 77.00 122 MET A N 1
ATOM 993 C CA . MET A 1 122 ? 10.262 11.574 -3.191 1.00 77.00 122 MET A CA 1
ATOM 994 C C . MET A 1 122 ? 8.875 11.722 -2.560 1.00 77.00 122 MET A C 1
ATOM 996 O O . MET A 1 122 ? 8.043 12.457 -3.079 1.00 77.00 122 MET A O 1
ATOM 1000 N N . MET A 1 123 ? 8.654 11.125 -1.389 1.00 77.19 123 MET A N 1
ATOM 1001 C CA . MET A 1 123 ? 7.386 11.215 -0.663 1.00 77.19 123 MET A CA 1
ATOM 1002 C C . MET A 1 123 ? 7.026 12.665 -0.290 1.00 77.19 123 MET A C 1
ATOM 1004 O O . MET A 1 123 ? 5.877 13.091 -0.422 1.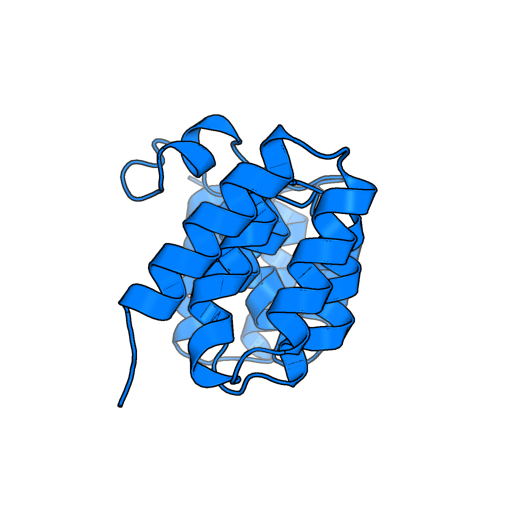00 77.19 123 MET A O 1
ATOM 1008 N N . ARG A 1 124 ? 8.019 13.472 0.109 1.00 80.81 124 ARG A N 1
ATOM 1009 C CA . ARG A 1 124 ? 7.813 14.905 0.391 1.00 80.81 124 ARG A CA 1
ATOM 1010 C C . ARG A 1 124 ? 7.427 15.718 -0.842 1.00 80.81 124 ARG A C 1
ATOM 1012 O O . ARG A 1 124 ? 6.761 16.741 -0.680 1.00 80.81 124 ARG A O 1
ATOM 1019 N N . LYS A 1 125 ? 7.880 15.303 -2.031 1.00 82.06 125 LYS A N 1
ATOM 1020 C CA . LYS A 1 125 ? 7.535 15.931 -3.314 1.00 82.06 125 LYS A CA 1
ATOM 1021 C C . LYS A 1 125 ? 6.144 15.516 -3.782 1.00 82.06 125 LYS A C 1
ATOM 1023 O O . LYS A 1 125 ? 5.373 16.391 -4.148 1.00 82.06 125 LYS A O 1
ATOM 1028 N N . ILE A 1 126 ? 5.830 14.219 -3.733 1.00 83.81 126 ILE A N 1
ATOM 1029 C CA . ILE A 1 126 ? 4.535 13.683 -4.181 1.00 83.81 126 ILE A CA 1
ATOM 1030 C C . ILE A 1 126 ? 3.403 14.218 -3.305 1.00 83.81 126 ILE A C 1
ATOM 1032 O O . ILE A 1 126 ? 2.371 14.607 -3.835 1.00 83.81 126 ILE A O 1
ATOM 1036 N N . ARG A 1 127 ? 3.604 14.264 -1.977 1.00 84.94 127 ARG A N 1
ATOM 1037 C CA . ARG A 1 127 ? 2.568 14.636 -0.998 1.00 84.94 127 ARG A CA 1
ATOM 1038 C C . ARG A 1 127 ? 1.244 13.910 -1.284 1.00 84.94 127 ARG A C 1
ATOM 1040 O O . ARG A 1 127 ? 0.258 14.571 -1.610 1.00 84.94 127 ARG A O 1
ATOM 1047 N N . PRO A 1 128 ? 1.216 12.565 -1.186 1.00 88.38 128 PRO A N 1
ATOM 1048 C CA . PRO A 1 128 ? -0.002 11.801 -1.401 1.00 88.38 128 PRO A CA 1
ATOM 1049 C C . PRO A 1 128 ? -1.144 12.372 -0.572 1.00 88.38 128 PRO A C 1
ATOM 1051 O O . PRO A 1 128 ? -0.960 12.772 0.584 1.00 88.38 128 PRO A O 1
ATOM 1054 N N . SER A 1 129 ? -2.300 12.413 -1.214 1.00 90.56 129 SER A N 1
ATOM 1055 C CA . SER A 1 129 ? -3.559 12.862 -0.651 1.00 90.56 129 SER A CA 1
ATOM 1056 C C . SER A 1 129 ? -4.610 11.811 -0.964 1.00 90.56 129 SER A C 1
ATOM 1058 O O . SER A 1 129 ? -4.532 11.124 -1.984 1.00 90.56 129 SER A O 1
ATOM 1060 N N . LEU A 1 130 ? -5.571 11.671 -0.059 1.00 94.50 130 LEU A N 1
ATOM 1061 C CA . LEU A 1 130 ? -6.677 10.748 -0.236 1.00 94.50 130 LEU A CA 1
ATOM 1062 C C . LEU A 1 130 ? -7.656 11.333 -1.257 1.00 94.50 130 LEU A C 1
ATOM 1064 O O . LEU A 1 130 ? -8.233 12.398 -1.023 1.00 94.50 130 LEU A O 1
ATOM 1068 N N . LEU A 1 131 ? -7.853 10.642 -2.376 1.00 94.19 131 LEU A N 1
ATOM 1069 C CA . LEU A 1 131 ? -8.856 11.033 -3.361 1.00 94.19 131 LEU A CA 1
ATOM 1070 C C . LEU A 1 131 ? -10.264 10.761 -2.823 1.00 94.19 131 LEU A C 1
ATOM 1072 O O . LEU A 1 131 ? -10.483 9.802 -2.082 1.00 94.19 131 LEU A O 1
ATOM 1076 N N . ASN A 1 132 ? -11.226 11.605 -3.205 1.00 95.19 132 ASN A N 1
ATOM 1077 C CA . ASN A 1 132 ? -12.612 11.530 -2.726 1.00 95.19 132 ASN A CA 1
ATOM 1078 C C . ASN A 1 132 ? -12.708 11.500 -1.188 1.00 95.19 132 ASN A C 1
ATOM 1080 O O . ASN A 1 132 ? -13.486 10.736 -0.624 1.00 95.19 132 ASN A O 1
ATOM 1084 N N . ASN A 1 133 ? -11.879 12.306 -0.512 1.00 93.31 133 ASN A N 1
ATOM 1085 C CA . ASN A 1 133 ? -11.839 12.382 0.946 1.00 93.31 133 ASN A CA 1
ATOM 1086 C C . ASN A 1 133 ? -13.242 12.715 1.507 1.00 93.31 133 ASN A C 1
ATOM 1088 O O . ASN A 1 133 ? -13.779 13.774 1.173 1.00 93.31 133 ASN A O 1
ATOM 1092 N N . PRO A 1 134 ? -13.828 11.848 2.354 1.00 95.19 134 PRO A N 1
ATOM 1093 C CA . PRO A 1 134 ? -15.189 12.012 2.862 1.00 95.19 134 PRO A CA 1
ATOM 1094 C C . PRO A 1 134 ? -15.279 13.060 3.981 1.00 95.19 134 PRO A C 1
ATOM 1096 O O . PRO A 1 134 ? -16.371 13.390 4.431 1.00 95.19 134 PRO A O 1
ATOM 1099 N N . GLY A 1 135 ? -14.141 13.566 4.454 1.00 93.81 135 GLY A N 1
ATOM 1100 C CA . GLY A 1 135 ? -14.043 14.402 5.636 1.00 93.81 135 GLY A CA 1
ATOM 1101 C C . GLY A 1 135 ? -13.387 13.669 6.801 1.00 93.81 135 GLY A C 1
ATOM 1102 O O . GLY A 1 135 ? -13.466 12.451 6.961 1.00 93.81 135 GLY A O 1
ATOM 1103 N N . GLU A 1 136 ? -12.729 14.464 7.630 1.00 93.31 136 GLU A N 1
ATOM 1104 C CA . GLU A 1 136 ? -11.909 14.039 8.761 1.00 93.31 136 GLU A CA 1
ATOM 1105 C C . GLU A 1 136 ? -12.678 13.202 9.795 1.00 93.31 136 GLU A C 1
ATOM 1107 O O . GLU A 1 136 ? -12.191 12.160 10.235 1.00 93.31 136 GLU A O 1
ATOM 1112 N N . GLU A 1 137 ? -13.909 13.604 10.117 1.00 95.06 137 GLU A N 1
ATOM 1113 C CA . GLU A 1 137 ? -14.775 12.891 11.061 1.00 95.06 137 GLU A CA 1
ATOM 1114 C C . GLU A 1 137 ? -15.153 11.491 10.561 1.00 95.06 137 GLU A C 1
ATOM 1116 O O . GLU A 1 137 ? -15.098 10.527 11.324 1.00 95.06 137 GLU A O 1
ATOM 1121 N N . ILE A 1 138 ? -15.482 11.355 9.270 1.00 97.06 138 ILE A N 1
ATOM 1122 C CA . ILE A 1 138 ? -15.871 10.069 8.675 1.00 97.06 138 ILE A CA 1
ATOM 1123 C C . ILE A 1 138 ? -14.685 9.100 8.683 1.00 97.06 138 ILE A C 1
ATOM 1125 O O . ILE A 1 138 ? -14.841 7.935 9.060 1.00 97.06 138 ILE A O 1
ATOM 1129 N N . ILE A 1 139 ? -13.488 9.591 8.342 1.00 96.62 139 ILE A N 1
ATOM 1130 C CA . ILE A 1 139 ? -12.256 8.800 8.425 1.00 96.62 139 ILE A CA 1
ATOM 1131 C C . ILE A 1 139 ? -12.030 8.329 9.863 1.00 96.62 139 ILE A C 1
ATOM 1133 O O . ILE A 1 139 ? -11.842 7.132 10.079 1.00 96.62 139 ILE A O 1
ATOM 1137 N N . ALA A 1 140 ? -12.078 9.247 10.837 1.00 96.19 140 ALA A N 1
ATOM 1138 C CA . ALA A 1 140 ? -11.839 8.944 12.246 1.00 96.19 140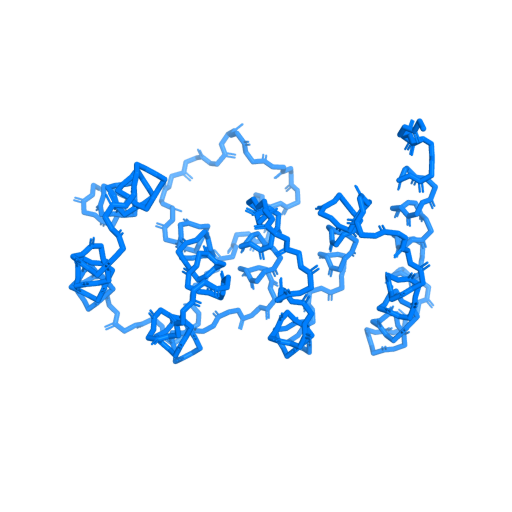 ALA A CA 1
ATOM 1139 C C . ALA A 1 140 ? -12.811 7.881 12.780 1.00 96.19 140 ALA A C 1
ATOM 1141 O O . ALA A 1 140 ? -12.380 6.897 13.380 1.00 96.19 140 ALA A O 1
ATOM 1142 N N . VAL A 1 141 ? -14.110 8.019 12.492 1.00 97.50 141 VAL A N 1
ATOM 1143 C CA . VAL A 1 141 ? -15.126 7.036 12.893 1.00 97.50 141 VAL A CA 1
ATOM 1144 C C . VAL A 1 141 ? -14.814 5.656 12.315 1.00 97.50 141 VAL A C 1
ATOM 1146 O O . VAL A 1 141 ? -14.794 4.674 13.063 1.00 97.50 141 VAL A O 1
ATOM 1149 N N . LYS A 1 142 ? -14.526 5.559 11.011 1.00 97.75 142 LYS A N 1
ATOM 1150 C CA . LYS A 1 142 ? -14.284 4.271 10.348 1.00 97.75 142 LYS A CA 1
ATOM 1151 C C . LYS A 1 142 ? -13.042 3.558 10.887 1.00 97.75 142 LYS A C 1
ATOM 1153 O O . LYS A 1 142 ? -13.097 2.360 11.165 1.00 97.75 142 LYS A O 1
ATOM 1158 N N . ILE A 1 143 ? -11.926 4.269 11.061 1.00 97.12 143 ILE A N 1
ATOM 1159 C CA . ILE A 1 143 ? -10.688 3.655 11.566 1.00 97.12 143 ILE A CA 1
ATOM 1160 C C . ILE A 1 143 ? -10.805 3.265 13.045 1.00 97.12 143 ILE A C 1
ATOM 1162 O O . ILE A 1 143 ? -10.273 2.227 13.440 1.00 97.12 143 ILE A O 1
ATOM 1166 N N . SER A 1 144 ? -11.547 4.033 13.853 1.00 96.69 144 SER A N 1
ATOM 1167 C CA . SER A 1 144 ? -11.844 3.666 15.241 1.00 96.69 144 SER A CA 1
ATOM 1168 C C . SER A 1 144 ? -12.734 2.426 15.318 1.00 96.69 144 SER A C 1
ATOM 1170 O O . SER A 1 144 ? -12.478 1.549 16.138 1.00 96.69 144 SER A O 1
ATOM 1172 N N . GLN A 1 145 ? -13.732 2.295 14.438 1.00 96.69 145 GLN A N 1
ATOM 1173 C CA . GLN A 1 145 ? -14.529 1.067 14.325 1.00 96.69 145 GLN A CA 1
ATOM 1174 C C . GLN A 1 145 ? -13.657 -0.134 13.943 1.00 96.69 145 GLN A C 1
ATOM 1176 O O . GLN A 1 145 ? -13.758 -1.186 14.573 1.00 96.69 145 GLN A O 1
ATOM 1181 N N . TYR A 1 146 ? -12.753 0.028 12.972 1.00 96.81 146 TYR A N 1
ATOM 1182 C CA . TYR A 1 146 ? -11.811 -1.028 12.600 1.00 96.81 146 TYR A CA 1
ATOM 1183 C C . TYR A 1 146 ? -10.891 -1.435 13.765 1.00 96.81 146 TYR A C 1
ATOM 1185 O O . TYR A 1 146 ? -10.681 -2.624 13.996 1.00 96.81 146 TYR A O 1
ATOM 1193 N N . GLN A 1 147 ? -10.377 -0.482 14.549 1.00 96.38 147 GLN A N 1
ATOM 1194 C CA . GLN A 1 147 ? -9.525 -0.759 15.716 1.00 96.38 147 GLN A CA 1
ATOM 1195 C C . GLN A 1 147 ? -10.213 -1.639 16.772 1.00 96.38 147 GLN A C 1
ATOM 1197 O O . GLN A 1 147 ? -9.544 -2.413 17.459 1.00 96.38 147 GLN A O 1
ATOM 1202 N N . LEU A 1 148 ? -11.542 -1.550 16.905 1.00 95.62 148 LEU A N 1
ATOM 1203 C CA . LEU A 1 148 ? -12.308 -2.440 17.786 1.00 95.62 148 LEU A CA 1
ATOM 1204 C C . LEU A 1 148 ? -12.289 -3.895 17.290 1.00 95.62 148 LEU A C 1
ATOM 1206 O O . LEU A 1 148 ? -12.329 -4.814 18.106 1.00 95.62 148 LEU A O 1
ATOM 1210 N N . ILE A 1 149 ? -12.201 -4.099 15.973 1.00 94.62 149 ILE A N 1
ATOM 1211 C CA . ILE A 1 149 ? -12.130 -5.416 15.326 1.00 94.62 149 ILE A CA 1
ATOM 1212 C C . ILE A 1 149 ? -10.698 -5.969 15.389 1.00 94.62 149 ILE A C 1
ATOM 1214 O O . ILE A 1 149 ? -10.492 -7.119 15.777 1.00 94.62 149 ILE A O 1
ATOM 1218 N N . ASP A 1 150 ? -9.695 -5.155 15.049 1.00 94.12 150 ASP A N 1
ATOM 1219 C CA . ASP A 1 150 ? -8.272 -5.506 15.109 1.00 94.12 150 ASP A CA 1
ATOM 1220 C C . ASP A 1 150 ? -7.535 -4.638 16.135 1.00 94.12 150 ASP A C 1
ATOM 1222 O O . ASP A 1 150 ? -6.992 -3.574 15.840 1.00 94.12 150 ASP A O 1
ATOM 1226 N N . ASN A 1 151 ? -7.473 -5.139 17.367 1.00 93.44 151 ASN A N 1
ATOM 1227 C CA . ASN A 1 151 ? -6.982 -4.369 18.505 1.00 93.44 151 ASN A CA 1
ATOM 1228 C C . ASN A 1 151 ? -5.470 -4.525 18.778 1.00 93.44 151 ASN A C 1
ATOM 1230 O O . ASN A 1 151 ? -5.001 -4.348 19.914 1.00 93.44 151 ASN A O 1
ATOM 1234 N N . THR A 1 152 ? -4.687 -4.909 17.768 1.00 94.75 152 THR A N 1
ATOM 1235 C CA . THR A 1 152 ? -3.243 -5.127 17.939 1.00 94.75 152 THR A CA 1
ATOM 1236 C C . THR A 1 152 ? -2.472 -3.823 18.192 1.00 94.75 152 THR A C 1
ATOM 1238 O O . THR A 1 152 ? -2.899 -2.754 17.752 1.00 94.75 152 THR A O 1
ATOM 1241 N N . PRO A 1 153 ? -1.297 -3.874 18.858 1.00 95.81 153 PRO A N 1
ATOM 1242 C CA . PRO A 1 153 ? -0.508 -2.673 19.147 1.00 95.81 153 PRO A CA 1
ATOM 1243 C C . PRO A 1 153 ? -0.155 -1.836 17.910 1.00 95.81 153 PRO A C 1
ATOM 1245 O O . PRO A 1 153 ? -0.150 -0.610 17.985 1.00 95.81 153 PRO A O 1
ATOM 1248 N N . ARG A 1 154 ? 0.105 -2.485 16.763 1.00 93.75 154 ARG A N 1
ATOM 1249 C CA . ARG A 1 154 ? 0.370 -1.792 15.492 1.00 93.75 154 ARG A CA 1
ATOM 1250 C C . ARG A 1 154 ? -0.837 -0.968 15.048 1.00 93.75 154 ARG A C 1
ATOM 1252 O O . ARG A 1 154 ? -0.664 0.208 14.755 1.00 93.75 154 ARG A O 1
ATOM 1259 N N . VAL A 1 155 ? -2.027 -1.572 15.022 1.00 95.81 155 VAL A N 1
ATOM 1260 C CA . VAL A 1 155 ? -3.255 -0.893 14.584 1.00 95.81 155 VAL A CA 1
ATOM 1261 C C . VAL A 1 155 ? -3.569 0.283 15.495 1.00 95.81 155 VAL A C 1
ATOM 1263 O O . VAL A 1 155 ? -3.718 1.390 14.991 1.00 95.81 155 VAL A O 1
ATOM 1266 N N . LYS A 1 156 ? -3.556 0.078 16.821 1.00 96.69 156 LYS A N 1
ATOM 1267 C CA . LYS A 1 156 ? -3.750 1.164 17.796 1.00 96.69 156 LYS A CA 1
ATOM 1268 C C . LYS A 1 156 ? -2.835 2.355 17.502 1.00 96.69 156 LYS A C 1
ATOM 1270 O O . LYS A 1 156 ? -3.303 3.471 17.327 1.00 96.69 156 LYS A O 1
ATOM 1275 N N . LYS A 1 157 ? -1.532 2.091 17.358 1.00 95.25 157 LYS A N 1
ATOM 1276 C CA . LYS A 1 157 ? -0.523 3.127 17.119 1.00 95.25 157 LYS A CA 1
ATOM 1277 C C . LYS A 1 157 ? -0.774 3.915 15.829 1.00 95.25 157 LYS A C 1
ATOM 1279 O O . LYS A 1 157 ? -0.573 5.125 15.821 1.00 95.25 157 LYS A O 1
ATOM 1284 N N . VAL A 1 158 ? -1.154 3.241 14.742 1.00 95.00 158 VAL A N 1
ATOM 1285 C CA . VAL A 1 158 ? -1.429 3.909 13.459 1.00 95.00 158 VAL A CA 1
ATOM 1286 C C . VAL A 1 158 ? -2.722 4.721 13.540 1.00 95.00 158 VAL A C 1
ATOM 1288 O O . VAL A 1 158 ? -2.731 5.872 13.116 1.00 95.00 158 VAL A O 1
ATOM 1291 N N . VAL A 1 159 ? -3.780 4.177 14.147 1.00 96.12 159 VAL A N 1
ATOM 1292 C CA . VAL A 1 159 ? -5.053 4.891 14.329 1.00 96.12 159 VAL A CA 1
ATOM 1293 C C . VAL A 1 159 ? -4.877 6.135 15.197 1.00 96.12 159 VAL A C 1
ATOM 1295 O O . VAL A 1 159 ? -5.272 7.219 14.774 1.00 96.12 159 VAL A O 1
ATOM 1298 N N . ASP A 1 160 ? -4.207 6.019 16.346 1.00 94.69 160 ASP A N 1
ATOM 1299 C CA . ASP A 1 160 ? -3.922 7.157 17.229 1.00 94.69 160 ASP A CA 1
ATOM 1300 C C . ASP A 1 160 ? -3.166 8.262 16.478 1.00 94.69 160 ASP A C 1
ATOM 1302 O O . ASP A 1 160 ? -3.485 9.446 16.598 1.00 94.69 160 ASP A O 1
ATOM 1306 N N . LYS A 1 161 ? -2.187 7.876 15.652 1.00 92.81 161 LYS A N 1
ATOM 1307 C CA . LYS A 1 161 ? -1.399 8.808 14.843 1.00 92.81 161 LYS A CA 1
ATOM 1308 C C . LYS A 1 161 ? -2.241 9.518 13.777 1.00 92.81 161 LYS A C 1
ATOM 1310 O O . LYS A 1 161 ? -2.067 10.723 13.580 1.00 92.81 161 LYS A O 1
ATOM 1315 N N . ILE A 1 162 ? -3.146 8.802 13.106 1.00 93.56 162 ILE A N 1
ATOM 1316 C CA . ILE A 1 162 ? -4.067 9.390 12.123 1.00 93.56 162 ILE A CA 1
ATOM 1317 C C . ILE A 1 162 ? -5.003 10.386 12.814 1.00 93.56 162 ILE A C 1
ATOM 1319 O O . ILE A 1 162 ? -5.097 11.529 12.376 1.00 93.56 162 ILE A O 1
ATOM 1323 N N . ILE A 1 163 ? -5.632 9.994 13.926 1.00 93.81 163 ILE A N 1
ATOM 1324 C CA . ILE A 1 163 ? -6.549 10.854 14.693 1.00 93.81 163 ILE A CA 1
ATOM 1325 C C . ILE A 1 163 ? -5.833 12.128 15.153 1.00 93.81 163 ILE A C 1
ATOM 1327 O O . ILE A 1 163 ? -6.337 13.230 14.944 1.00 93.81 163 ILE A O 1
ATOM 1331 N N . GLN A 1 164 ? -4.628 11.997 15.713 1.00 91.38 164 GLN A N 1
ATOM 1332 C CA . GLN A 1 164 ? -3.809 13.146 16.104 1.00 91.38 164 GLN A CA 1
ATOM 1333 C C . GLN A 1 164 ? -3.444 14.038 14.916 1.00 91.38 164 GLN A C 1
ATOM 1335 O O . GLN A 1 164 ? -3.376 15.247 15.078 1.00 91.38 164 GLN A O 1
ATOM 1340 N N . SER A 1 165 ? -3.182 13.470 13.738 1.00 87.62 165 SER A N 1
ATOM 1341 C CA . SER A 1 165 ? -2.846 14.257 12.544 1.00 87.62 165 SER A CA 1
ATOM 1342 C C . SER A 1 165 ? -4.054 14.990 11.969 1.00 87.62 165 SER A C 1
ATOM 1344 O O . SER A 1 165 ? -3.899 16.046 11.365 1.00 87.62 165 SER A O 1
ATOM 1346 N N . ILE A 1 166 ? -5.245 14.421 12.129 1.00 88.38 166 ILE A N 1
ATOM 1347 C CA . ILE A 1 166 ? -6.496 14.981 11.636 1.00 88.38 166 ILE A CA 1
ATOM 1348 C C . ILE A 1 166 ? -6.965 16.144 12.524 1.00 88.38 166 ILE A C 1
ATOM 1350 O O . ILE A 1 166 ? -7.279 17.204 11.991 1.00 88.38 166 ILE A O 1
ATOM 1354 N N . PHE A 1 167 ? -6.956 15.985 13.851 1.00 85.88 167 PHE A N 1
ATOM 1355 C CA . PHE A 1 167 ? -7.554 16.958 14.782 1.00 85.88 167 PHE A CA 1
ATOM 1356 C C . PHE A 1 167 ? -6.570 17.921 15.470 1.00 85.88 167 PHE A C 1
ATOM 1358 O O . PHE A 1 167 ? -7.016 18.740 16.275 1.00 85.88 167 PHE A O 1
ATOM 1365 N N . ASN A 1 168 ? -5.264 17.839 15.184 1.00 71.38 168 ASN A N 1
ATOM 1366 C CA . ASN A 1 168 ? -4.289 18.863 15.600 1.00 71.38 168 ASN A CA 1
ATOM 1367 C C . ASN A 1 168 ? -4.077 19.948 14.541 1.00 71.38 168 ASN A C 1
ATOM 1369 O O . ASN A 1 168 ? -4.210 19.655 13.327 1.00 71.38 168 ASN A O 1
#